Protein AF-A0A0F3PYV3-F1 (afdb_monomer)

Solvent-accessible surface area (backbone atoms only — not comparable to full-atom values): 5244 Å² total; per-residue (Å²): 106,70,42,67,78,68,73,48,40,36,61,56,16,27,52,46,40,48,58,50,49,52,62,44,45,75,72,68,33,45,54,50,33,33,36,42,36,44,36,22,18,51,87,50,71,69,57,52,50,32,25,51,51,13,32,55,57,30,23,59,86,58,59,23,42,77,78,53,65,51,79,45,73,38,62,93,81,28,55,80,82,38,70,50,79,50,66,47,66,45,65,48,74,74,97,122

Mean predicted aligned error: 2.89 Å

InterPro domains:
  IPR004733 Phosphoribosylformylglycinamidine cyclo-ligase [PTHR10520] (2-89)
  IPR016188 PurM-like, N-terminal domain [PF00586] (8-86)
  IPR036921 PurM-like, N-terminal domain superfamily [G3DSA:3.30.1330.10] (1-94)
  IPR036921 PurM-like, N-terminal domain superfamily [SSF55326] (2-88)

Organism: NCBI:txid1359155

Foldseek 3Di:
DVCLVVVNQQQVLLVQLCVQLVVVVVVVWQWEAKEKEKEAQDDDPVSVVSSVNNVCVNCVVSVHHHPYYYYYHDNVPHPHSDMDMHMDTDTDHDPD

Radius of gyration: 14.18 Å; Cα contacts (8 Å, |Δi|>4): 177; chains: 1; bounding box: 34×24×42 Å

Structure (mmCIF, N/CA/C/O backbone):
data_AF-A0A0F3PYV3-F1
#
_entry.id   AF-A0A0F3PYV3-F1
#
loop_
_atom_site.group_PDB
_atom_site.id
_atom_site.type_symbol
_atom_site.label_atom_id
_atom_site.label_alt_id
_atom_site.label_comp_id
_atom_site.label_asym_id
_atom_site.label_entity_id
_atom_site.label_seq_id
_atom_site.pdbx_PDB_ins_code
_atom_site.Cartn_x
_atom_site.Cartn_y
_atom_site.Cartn_z
_atom_site.occupancy
_atom_site.B_iso_or_equiv
_atom_site.auth_seq_id
_atom_site.auth_comp_id
_atom_site.auth_asym_id
_atom_site.auth_atom_id
_atom_site.pdbx_PDB_model_num
ATOM 1 N N . MET A 1 1 ? 7.235 -12.690 -6.562 1.00 79.31 1 MET A N 1
ATOM 2 C CA . MET A 1 1 ? 5.967 -12.810 -5.809 1.00 79.31 1 MET A CA 1
ATOM 3 C C . MET A 1 1 ? 4.805 -13.124 -6.747 1.00 79.31 1 MET A C 1
ATOM 5 O O . MET A 1 1 ? 4.920 -12.854 -7.937 1.00 79.31 1 MET A O 1
ATOM 9 N N . ILE A 1 2 ? 3.691 -13.670 -6.238 1.00 95.38 2 ILE A N 1
ATOM 10 C CA . ILE A 1 2 ? 2.519 -14.068 -7.049 1.00 95.38 2 ILE A CA 1
ATOM 11 C C . ILE A 1 2 ? 1.886 -12.880 -7.790 1.00 95.38 2 ILE A C 1
ATOM 13 O O . ILE A 1 2 ? 1.624 -12.992 -8.984 1.00 95.38 2 ILE A O 1
ATOM 17 N N . ALA A 1 3 ? 1.721 -11.726 -7.134 1.00 96.94 3 ALA A N 1
ATOM 18 C CA . ALA A 1 3 ? 1.193 -10.510 -7.767 1.00 96.94 3 ALA A CA 1
ATOM 19 C C . ALA A 1 3 ? 2.011 -10.091 -9.004 1.00 96.94 3 ALA A C 1
ATOM 21 O O . ALA A 1 3 ? 1.458 -9.776 -10.052 1.00 96.94 3 ALA A O 1
ATOM 22 N N . GLN A 1 4 ? 3.340 -10.187 -8.915 1.00 95.62 4 GLN A N 1
ATOM 23 C CA . GLN A 1 4 ? 4.254 -9.873 -10.018 1.00 95.62 4 GLN A CA 1
ATOM 24 C C . GLN A 1 4 ? 4.187 -10.906 -11.145 1.00 95.62 4 GLN A C 1
ATOM 26 O O . GLN A 1 4 ? 4.194 -10.540 -12.312 1.00 95.62 4 GLN A O 1
ATOM 31 N N . ALA A 1 5 ? 4.097 -12.195 -10.802 1.00 96.44 5 ALA A N 1
ATOM 32 C CA . ALA A 1 5 ? 4.003 -13.273 -11.785 1.00 96.44 5 ALA A CA 1
ATOM 33 C C . ALA A 1 5 ? 2.663 -13.274 -12.543 1.00 96.44 5 ALA A C 1
ATOM 35 O O . ALA A 1 5 ? 2.595 -13.751 -13.672 1.00 96.44 5 ALA A O 1
ATOM 36 N N . THR A 1 6 ? 1.602 -12.759 -11.919 1.00 96.75 6 THR A N 1
ATOM 37 C CA . THR A 1 6 ? 0.241 -12.722 -12.479 1.00 96.75 6 THR A CA 1
ATOM 38 C C . THR A 1 6 ? -0.137 -11.370 -13.084 1.00 96.75 6 THR A C 1
ATOM 40 O O . THR A 1 6 ? -1.186 -11.281 -13.718 1.00 96.75 6 THR A O 1
ATOM 43 N N . GLY A 1 7 ? 0.682 -10.329 -12.892 1.00 96.50 7 GLY A N 1
ATOM 44 C CA . GLY A 1 7 ? 0.369 -8.959 -13.308 1.00 96.50 7 GLY A CA 1
ATOM 45 C C . GLY A 1 7 ? -0.820 -8.341 -12.562 1.00 96.50 7 GLY A C 1
ATOM 46 O O . GLY A 1 7 ? -1.460 -7.436 -13.082 1.00 96.50 7 GLY A O 1
ATOM 47 N N . GLN A 1 8 ? -1.163 -8.858 -11.378 1.00 96.62 8 GLN A N 1
ATOM 48 C CA . GLN A 1 8 ? -2.293 -8.391 -10.569 1.00 96.62 8 GLN A CA 1
ATOM 49 C C . GLN A 1 8 ? -1.772 -7.665 -9.326 1.00 96.62 8 GLN A C 1
ATOM 51 O O . GLN A 1 8 ? -1.566 -8.271 -8.274 1.00 96.62 8 GLN A O 1
ATOM 56 N N . HIS A 1 9 ? -1.543 -6.355 -9.443 1.00 97.81 9 HIS A N 1
ATOM 57 C CA . HIS A 1 9 ? -0.850 -5.573 -8.412 1.00 97.81 9 HIS A CA 1
ATOM 58 C C . HIS A 1 9 ? -1.787 -4.854 -7.433 1.00 97.81 9 HIS A C 1
ATOM 60 O O . HIS A 1 9 ? -1.361 -4.413 -6.370 1.00 97.81 9 HIS A O 1
ATOM 66 N N . GLN A 1 10 ? -3.079 -4.760 -7.747 1.00 96.19 10 GLN A N 1
ATOM 67 C CA . GLN A 1 10 ? -4.042 -4.060 -6.891 1.00 96.19 10 GLN A CA 1
ATOM 68 C C . GLN A 1 10 ? -4.301 -4.795 -5.570 1.00 96.19 10 GLN A C 1
ATOM 70 O O . GLN A 1 10 ? -4.408 -4.167 -4.520 1.00 96.19 10 GLN A O 1
ATOM 75 N N . HIS A 1 11 ? -4.378 -6.126 -5.593 1.00 97.31 11 HIS A N 1
ATOM 76 C CA . HIS A 1 11 ? -4.726 -6.904 -4.400 1.00 97.31 11 HIS A CA 1
ATOM 77 C C . HIS A 1 11 ? -3.610 -6.908 -3.350 1.00 97.31 11 HIS A C 1
ATOM 79 O O . HIS A 1 11 ? -3.903 -6.783 -2.164 1.00 97.31 11 HIS A O 1
ATOM 85 N N . ILE A 1 12 ? -2.340 -6.914 -3.776 1.00 98.00 12 ILE A N 1
ATOM 86 C CA . ILE A 1 12 ? -1.209 -6.927 -2.836 1.00 98.00 12 ILE A CA 1
ATOM 87 C C . ILE A 1 12 ? -1.133 -5.649 -1.985 1.00 98.00 12 ILE A C 1
ATOM 89 O O . ILE A 1 12 ? -0.644 -5.685 -0.861 1.00 98.00 12 ILE A O 1
ATOM 93 N N . GLY A 1 13 ? -1.660 -4.521 -2.479 1.00 98.19 13 GLY A N 1
ATOM 94 C CA . GLY A 1 13 ? -1.766 -3.298 -1.680 1.00 98.19 13 GLY A CA 1
ATOM 95 C C . GLY A 1 13 ? -2.778 -3.422 -0.534 1.00 98.19 13 GLY A C 1
ATOM 96 O O . GLY A 1 13 ? -2.558 -2.867 0.539 1.00 98.19 13 GLY A O 1
ATOM 97 N N . VAL A 1 14 ? -3.862 -4.181 -0.731 1.00 98.50 14 VAL A N 1
ATOM 98 C CA . VAL A 1 14 ? -4.831 -4.486 0.337 1.00 98.50 14 VAL A CA 1
ATOM 99 C C . VAL A 1 14 ? -4.207 -5.437 1.354 1.00 98.50 14 VAL A C 1
ATOM 101 O O . VAL A 1 14 ? -4.332 -5.196 2.553 1.00 98.50 14 VAL A O 1
ATOM 104 N N . ASP A 1 15 ? -3.496 -6.464 0.879 1.00 98.44 15 ASP A N 1
ATOM 105 C CA . ASP A 1 15 ? -2.785 -7.419 1.735 1.00 98.44 15 ASP A CA 1
ATOM 106 C C . ASP A 1 15 ? -1.772 -6.705 2.643 1.00 98.44 15 ASP A C 1
ATOM 108 O O . ASP A 1 15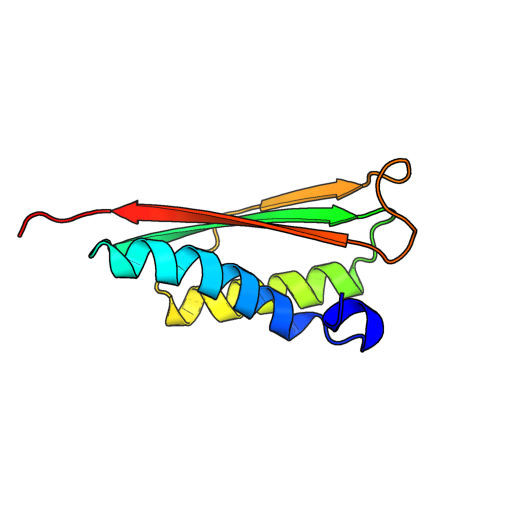 ? -1.718 -6.978 3.841 1.00 98.44 15 ASP A O 1
ATOM 112 N N . LEU A 1 16 ? -1.023 -5.739 2.095 1.00 98.50 16 LEU A N 1
ATOM 113 C CA . LEU A 1 16 ? -0.060 -4.931 2.845 1.00 98.50 16 LEU A CA 1
ATOM 114 C C . LEU A 1 16 ? -0.721 -4.188 4.013 1.00 98.50 16 LEU A C 1
ATOM 116 O O . LEU A 1 16 ? -0.239 -4.252 5.143 1.00 98.50 16 LEU A O 1
ATOM 120 N N . VAL A 1 17 ? -1.838 -3.500 3.754 1.00 98.62 17 VAL A N 1
ATOM 121 C CA . VAL A 1 17 ? -2.563 -2.766 4.802 1.00 98.62 17 VAL A CA 1
ATOM 122 C C . VAL A 1 17 ? -3.144 -3.726 5.832 1.00 98.62 17 VAL A C 1
ATOM 124 O O . VAL A 1 17 ? -3.005 -3.491 7.031 1.00 98.62 17 VAL A O 1
ATOM 127 N N . ALA A 1 18 ? -3.773 -4.813 5.380 1.00 98.44 18 ALA A N 1
ATOM 128 C CA . ALA A 1 18 ? -4.401 -5.793 6.256 1.00 98.44 18 ALA A CA 1
ATOM 129 C C . ALA A 1 18 ? -3.389 -6.441 7.209 1.00 98.44 18 ALA A C 1
ATOM 131 O O . ALA A 1 18 ? -3.696 -6.588 8.389 1.00 98.44 18 ALA A O 1
ATOM 132 N N . MET A 1 19 ? -2.185 -6.773 6.732 1.00 98.00 19 MET A N 1
ATOM 133 C CA . MET A 1 19 ? -1.115 -7.323 7.570 1.00 98.00 19 MET A CA 1
ATOM 134 C C . MET A 1 19 ? -0.765 -6.387 8.731 1.00 98.00 19 MET A C 1
ATOM 136 O O . MET A 1 19 ? -0.798 -6.807 9.882 1.00 98.00 19 MET A O 1
ATOM 140 N N . CYS A 1 20 ? -0.494 -5.108 8.459 1.00 98.19 20 CYS A N 1
ATOM 141 C CA . CYS A 1 20 ? -0.107 -4.179 9.522 1.00 98.19 20 CYS A CA 1
ATOM 142 C C . CYS A 1 20 ? -1.283 -3.801 10.438 1.00 98.19 20 CYS A C 1
ATOM 144 O O . CYS A 1 20 ? -1.120 -3.703 11.652 1.00 98.19 20 CYS A O 1
ATOM 146 N N . VAL A 1 21 ? -2.471 -3.571 9.868 1.00 97.94 21 VAL A N 1
ATOM 147 C CA . VAL A 1 21 ? -3.651 -3.119 10.621 1.00 97.94 21 VAL A CA 1
ATOM 148 C C . VAL A 1 21 ? -4.203 -4.226 11.520 1.00 97.94 21 VAL A C 1
ATOM 150 O O . VAL A 1 21 ? -4.605 -3.951 12.650 1.00 97.94 21 VAL A O 1
ATOM 153 N N . ASN A 1 22 ? -4.213 -5.480 11.067 1.00 97.69 22 ASN A N 1
ATOM 154 C CA . ASN A 1 22 ? -4.720 -6.577 11.890 1.00 97.69 22 ASN A CA 1
ATOM 155 C C . ASN A 1 22 ? -3.839 -6.819 13.127 1.00 97.69 22 ASN A C 1
ATOM 157 O O . ASN A 1 22 ? -4.378 -7.089 14.201 1.00 97.69 22 ASN A O 1
ATOM 161 N N . ASP A 1 23 ? -2.520 -6.646 13.008 1.00 97.38 23 ASP A N 1
ATOM 162 C CA . ASP A 1 23 ? -1.572 -6.824 14.118 1.00 97.38 23 ASP A CA 1
ATOM 163 C C . ASP A 1 23 ? -1.789 -5.820 15.258 1.00 97.38 23 ASP A C 1
ATOM 165 O O . ASP A 1 23 ? -1.634 -6.150 16.437 1.00 97.38 23 ASP A O 1
ATOM 169 N N . VAL A 1 24 ? -2.170 -4.587 14.924 1.00 95.62 24 VAL A N 1
ATOM 170 C CA . VAL A 1 24 ? -2.447 -3.537 15.915 1.00 95.62 24 VAL A CA 1
ATOM 171 C C . VAL A 1 24 ? -3.874 -3.634 16.462 1.00 95.62 24 VAL A C 1
ATOM 173 O O . VAL A 1 24 ? -4.088 -3.468 17.663 1.00 95.62 24 VAL A O 1
ATOM 176 N N . LEU A 1 25 ? -4.848 -4.019 15.628 1.00 94.94 25 LEU A N 1
ATOM 177 C CA . LEU A 1 25 ? -6.217 -4.303 16.075 1.00 94.94 25 LEU A CA 1
ATOM 178 C C . LEU A 1 25 ? -6.259 -5.458 17.084 1.00 94.94 25 LEU A C 1
ATOM 180 O O . LEU A 1 25 ? -7.014 -5.394 18.054 1.00 94.94 25 LEU A O 1
ATOM 184 N N . ALA A 1 26 ? -5.419 -6.482 16.905 1.00 95.88 26 ALA A N 1
ATOM 185 C CA . ALA A 1 26 ? -5.284 -7.592 17.849 1.00 95.88 26 ALA A CA 1
ATOM 186 C C . ALA A 1 26 ? -4.831 -7.146 19.255 1.00 95.88 26 ALA A C 1
ATOM 188 O O . ALA A 1 26 ? -5.044 -7.868 20.228 1.00 95.88 26 ALA A O 1
ATOM 189 N N . GLN A 1 27 ? -4.248 -5.949 19.376 1.00 94.50 27 GLN A N 1
ATOM 190 C CA . GLN A 1 27 ? -3.829 -5.338 20.642 1.00 94.50 27 GLN A CA 1
ATOM 191 C C . GLN A 1 27 ? -4.899 -4.400 21.235 1.00 94.50 27 GLN A C 1
ATOM 193 O O . GLN A 1 27 ? -4.676 -3.792 22.279 1.00 94.50 27 GLN A O 1
ATOM 198 N N . GLY A 1 28 ? -6.062 -4.266 20.587 1.00 93.06 28 GLY A N 1
ATOM 199 C CA . GLY A 1 28 ? -7.141 -3.380 21.027 1.00 93.06 28 GLY A CA 1
ATOM 200 C C . GLY A 1 28 ? -6.893 -1.898 20.735 1.00 93.06 28 GLY A C 1
ATOM 201 O O . GLY A 1 28 ? -7.528 -1.042 21.350 1.00 93.06 28 GLY A O 1
ATOM 202 N N . THR A 1 29 ? -5.974 -1.567 19.824 1.00 95.50 29 THR A N 1
ATOM 203 C CA . THR A 1 29 ? -5.754 -0.180 19.395 1.00 95.50 29 THR A CA 1
ATOM 204 C C . THR A 1 29 ? -6.659 0.189 18.220 1.00 95.50 29 THR A C 1
ATOM 206 O O . THR A 1 29 ? -7.232 -0.665 17.542 1.00 95.50 29 THR A O 1
ATOM 209 N N . LYS A 1 30 ? -6.795 1.493 17.964 1.00 95.06 30 LYS A N 1
ATOM 210 C CA . LYS A 1 30 ? -7.477 2.026 16.785 1.00 95.06 30 LYS A CA 1
ATOM 211 C C . LYS A 1 30 ? -6.446 2.552 15.774 1.00 95.06 30 LYS A C 1
ATOM 213 O O . LYS A 1 30 ? -5.668 3.437 16.143 1.00 95.06 30 LYS A O 1
ATOM 218 N N . PRO A 1 31 ? -6.467 2.095 14.508 1.00 97.00 31 PRO A N 1
ATOM 219 C CA . PRO A 1 31 ? -5.664 2.681 13.436 1.00 97.00 31 PRO A CA 1
ATOM 220 C C . PRO A 1 31 ? -5.979 4.164 13.215 1.00 97.00 31 PRO A C 1
ATOM 222 O O . PRO A 1 31 ? -7.143 4.567 13.237 1.00 97.00 31 PRO A O 1
ATOM 225 N N . LEU A 1 32 ? -4.943 4.978 13.000 1.00 97.25 32 LEU A N 1
ATOM 226 C CA . LEU A 1 32 ? -5.071 6.404 12.686 1.00 97.25 32 LEU A CA 1
ATOM 227 C C . LEU A 1 32 ? -4.656 6.692 11.246 1.00 97.25 32 LEU A C 1
ATOM 229 O O . LEU A 1 32 ? -5.442 7.222 10.456 1.00 97.25 32 LEU A O 1
ATOM 233 N N . PHE A 1 33 ? -3.423 6.333 10.898 1.00 97.50 33 PHE A N 1
ATOM 234 C CA . PHE A 1 33 ? -2.890 6.539 9.563 1.00 97.50 33 PHE A CA 1
ATOM 235 C C . PHE A 1 33 ? -1.915 5.442 9.151 1.00 97.50 33 PHE A C 1
ATOM 237 O O . PHE A 1 33 ? -1.366 4.718 9.982 1.00 97.50 33 PHE A O 1
ATOM 244 N N . PHE A 1 34 ? -1.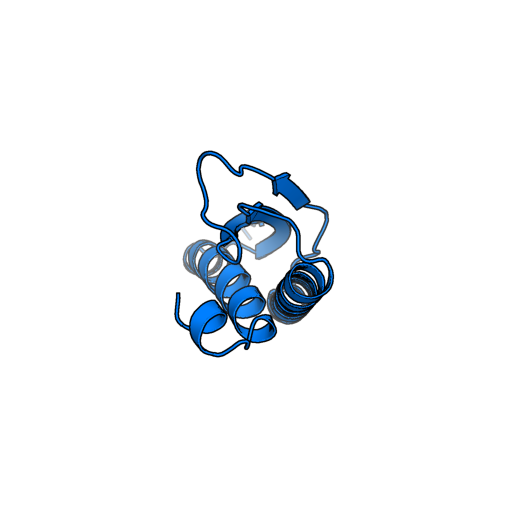744 5.331 7.840 1.00 98.62 34 PHE A N 1
ATOM 245 C CA . PHE A 1 34 ? -0.879 4.377 7.175 1.00 98.62 34 PHE A CA 1
ATOM 246 C C . PHE A 1 34 ? 0.160 5.125 6.340 1.00 98.62 34 PHE A C 1
ATOM 248 O O . PHE A 1 34 ? -0.165 6.142 5.714 1.00 98.62 34 PHE A O 1
ATOM 255 N N . LEU A 1 35 ? 1.387 4.611 6.335 1.00 98.38 35 LEU A N 1
ATOM 256 C CA . LEU A 1 35 ? 2.466 5.033 5.448 1.00 98.38 35 LEU A CA 1
ATOM 257 C C . LEU A 1 35 ? 2.961 3.834 4.640 1.00 98.38 35 LEU A C 1
ATOM 259 O O . LEU A 1 35 ? 3.058 2.729 5.179 1.00 98.38 35 LEU A O 1
ATOM 263 N N . ASP A 1 36 ? 3.292 4.055 3.372 1.00 98.25 36 ASP A N 1
ATOM 264 C CA . ASP A 1 36 ? 3.837 3.021 2.493 1.00 98.25 36 ASP A CA 1
ATOM 265 C C . ASP A 1 36 ? 5.297 3.270 2.090 1.00 98.25 36 ASP A C 1
ATOM 267 O O . ASP A 1 36 ? 5.796 4.393 2.085 1.00 98.25 36 ASP A O 1
ATOM 271 N N . TYR A 1 37 ? 5.997 2.190 1.761 1.00 98.19 37 TYR A N 1
ATOM 272 C CA . TYR A 1 37 ? 7.318 2.216 1.147 1.00 98.19 37 TYR A CA 1
ATOM 273 C C . TYR A 1 37 ? 7.333 1.245 -0.033 1.00 98.19 37 TYR A C 1
ATOM 275 O O . TYR A 1 37 ? 7.143 0.039 0.147 1.00 98.19 37 TYR A O 1
ATOM 283 N N . PHE A 1 38 ? 7.564 1.774 -1.235 1.00 98.44 38 PHE A N 1
ATOM 284 C CA . PHE A 1 38 ? 7.643 1.017 -2.482 1.00 98.44 38 PHE A CA 1
ATOM 285 C C . PHE A 1 38 ? 9.081 1.039 -3.007 1.00 98.44 38 PHE A C 1
ATOM 287 O O . PHE A 1 38 ? 9.572 2.083 -3.434 1.00 98.44 38 PHE A O 1
ATOM 294 N N . ALA A 1 39 ? 9.762 -0.105 -3.027 1.00 98.25 39 ALA A N 1
ATOM 295 C CA . ALA A 1 39 ? 11.107 -0.211 -3.592 1.00 98.25 39 ALA A CA 1
ATOM 296 C C . ALA A 1 39 ? 11.108 -1.076 -4.847 1.00 98.25 39 ALA A C 1
ATOM 298 O O . ALA A 1 39 ? 10.458 -2.112 -4.883 1.00 98.25 39 ALA A O 1
ATOM 299 N N . THR A 1 40 ? 11.848 -0.690 -5.885 1.00 98.19 40 THR A N 1
ATOM 300 C CA . THR A 1 40 ? 11.903 -1.442 -7.146 1.00 98.19 40 THR A CA 1
ATOM 301 C C . THR A 1 40 ? 13.241 -1.297 -7.858 1.00 98.19 40 THR A C 1
ATOM 303 O O . THR A 1 40 ? 14.003 -0.379 -7.583 1.00 98.19 40 THR A O 1
ATOM 306 N N . GLY A 1 41 ? 13.550 -2.205 -8.785 1.00 97.88 41 GLY A N 1
ATOM 307 C CA . GLY A 1 41 ? 14.760 -2.113 -9.607 1.00 97.88 41 GLY A CA 1
ATOM 308 C C . GLY A 1 41 ? 14.679 -1.027 -10.681 1.00 97.88 41 GLY A C 1
ATOM 309 O O . GLY A 1 41 ? 15.694 -0.440 -11.040 1.00 97.88 41 GLY A O 1
ATOM 310 N N . ALA A 1 42 ? 13.477 -0.774 -11.198 1.00 97.38 42 ALA A N 1
ATOM 311 C CA . ALA A 1 42 ? 13.179 0.293 -12.146 1.00 97.38 42 ALA A CA 1
ATOM 312 C C . ALA A 1 42 ? 11.684 0.606 -12.060 1.00 97.38 42 ALA A C 1
ATOM 314 O O . ALA A 1 42 ? 10.865 -0.311 -12.168 1.00 97.38 42 ALA A O 1
ATOM 315 N N . LEU A 1 43 ? 11.338 1.876 -11.866 1.00 97.69 43 LEU A N 1
ATOM 316 C CA . LEU A 1 43 ? 9.963 2.295 -11.646 1.00 97.69 43 LEU A CA 1
ATOM 317 C C . LEU A 1 43 ? 9.117 2.109 -12.905 1.00 97.69 43 LEU A C 1
ATOM 319 O O . LEU A 1 43 ? 9.375 2.697 -13.954 1.00 97.69 43 LEU A O 1
ATOM 323 N N . ASP A 1 44 ? 8.056 1.318 -12.760 1.00 97.69 44 ASP A N 1
ATOM 324 C CA . ASP A 1 44 ? 6.923 1.307 -13.675 1.00 97.69 44 ASP A CA 1
ATOM 325 C C . ASP A 1 44 ? 5.754 2.052 -13.006 1.00 97.69 44 ASP A C 1
ATOM 327 O O . ASP A 1 44 ? 5.141 1.520 -12.072 1.00 97.69 44 ASP A O 1
ATOM 331 N N . PRO A 1 45 ? 5.422 3.278 -13.458 1.00 97.50 45 PRO A N 1
ATOM 332 C CA . PRO A 1 45 ? 4.348 4.068 -12.864 1.00 97.50 45 PRO A CA 1
ATOM 333 C C . PRO A 1 45 ? 2.977 3.384 -12.912 1.00 97.50 45 PRO A C 1
ATOM 335 O O . PRO A 1 45 ? 2.135 3.660 -12.060 1.00 97.50 45 PRO A O 1
ATOM 338 N N . SER A 1 46 ? 2.733 2.499 -13.886 1.00 97.88 46 SER A N 1
ATOM 339 C CA . SER A 1 46 ? 1.455 1.791 -14.002 1.00 97.88 46 SER A CA 1
ATOM 340 C C . SER A 1 46 ? 1.293 0.748 -12.894 1.00 97.88 46 SER 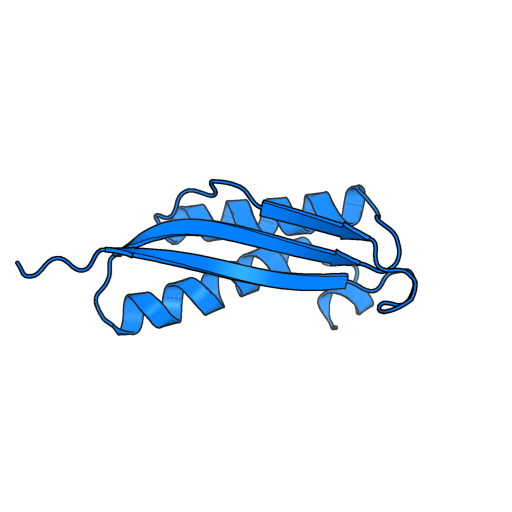A C 1
ATOM 342 O O . SER A 1 46 ? 0.265 0.725 -12.218 1.00 97.88 46 SER A O 1
ATOM 344 N N . VAL A 1 47 ? 2.350 -0.027 -12.632 1.00 98.00 47 VAL A N 1
ATOM 345 C CA . VAL A 1 47 ? 2.412 -1.005 -11.538 1.00 98.00 47 VAL A CA 1
ATOM 346 C C . VAL A 1 47 ? 2.334 -0.302 -10.185 1.00 98.00 47 VAL A C 1
ATOM 348 O O . VAL A 1 47 ? 1.529 -0.688 -9.338 1.00 98.00 47 VAL A O 1
ATOM 351 N N . ALA A 1 48 ? 3.120 0.761 -9.989 1.00 97.88 48 ALA A N 1
ATOM 352 C CA . ALA A 1 48 ? 3.111 1.528 -8.743 1.00 97.88 48 ALA A CA 1
ATOM 353 C C . ALA A 1 48 ? 1.718 2.108 -8.445 1.00 97.88 48 ALA A C 1
ATOM 355 O O . ALA A 1 48 ? 1.226 2.013 -7.320 1.00 97.88 48 ALA A O 1
ATOM 356 N N . LEU A 1 49 ? 1.032 2.640 -9.463 1.00 97.94 49 LEU A N 1
ATOM 357 C CA . LEU A 1 49 ? -0.321 3.171 -9.315 1.00 97.94 49 LEU A CA 1
ATOM 358 C C . LEU A 1 49 ? -1.343 2.086 -8.947 1.00 97.94 49 LEU A C 1
ATOM 360 O O . LEU A 1 49 ? -2.254 2.351 -8.163 1.00 97.94 49 LEU A O 1
ATOM 364 N N . GLU A 1 50 ? -1.222 0.875 -9.492 1.00 98.38 50 GLU A N 1
ATOM 365 C CA . GLU A 1 50 ? -2.080 -0.243 -9.095 1.00 98.38 50 GLU A CA 1
ATOM 366 C C . GLU A 1 50 ? -1.876 -0.643 -7.635 1.00 98.38 50 GLU A C 1
ATOM 368 O O . GLU A 1 50 ? -2.863 -0.802 -6.912 1.00 98.38 50 GLU A O 1
ATOM 373 N N . VAL A 1 51 ? -0.623 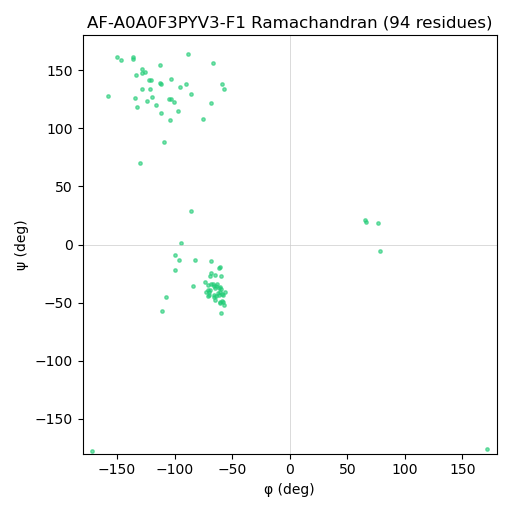-0.735 -7.182 1.00 98.31 51 VAL A N 1
ATOM 374 C CA . VAL A 1 51 ? -0.309 -1.018 -5.776 1.00 98.31 51 VAL A CA 1
ATOM 375 C C . VAL A 1 51 ? -0.878 0.069 -4.863 1.00 98.31 51 VAL A C 1
ATOM 377 O O . VAL A 1 51 ? -1.609 -0.245 -3.924 1.00 98.31 51 VAL A O 1
ATOM 380 N N . LEU A 1 52 ? -0.633 1.348 -5.170 1.00 98.00 52 LEU A N 1
ATOM 381 C CA . LEU A 1 52 ? -1.141 2.484 -4.390 1.00 98.00 52 LEU A CA 1
ATOM 382 C C . LEU A 1 52 ? -2.674 2.523 -4.334 1.00 98.00 52 LEU A C 1
ATOM 384 O O . LEU A 1 52 ? -3.252 2.845 -3.293 1.00 98.00 52 LEU A O 1
ATOM 388 N N . ARG A 1 53 ? -3.365 2.150 -5.421 1.00 98.31 53 ARG A N 1
ATOM 389 C CA . ARG A 1 53 ? -4.831 1.990 -5.411 1.00 98.31 53 ARG A CA 1
ATOM 390 C C . ARG A 1 53 ? -5.268 0.902 -4.436 1.00 98.31 53 ARG A C 1
ATOM 392 O O . ARG A 1 53 ? -6.242 1.110 -3.717 1.00 98.31 53 ARG A O 1
ATOM 399 N N . GLY A 1 54 ? -4.549 -0.218 -4.396 1.00 98.50 54 GLY A N 1
ATOM 400 C CA . GLY A 1 54 ? -4.752 -1.288 -3.422 1.00 98.50 54 GLY A CA 1
ATOM 401 C C . GLY A 1 54 ? -4.587 -0.815 -1.982 1.00 98.50 54 GLY A C 1
ATOM 402 O O . GLY A 1 54 ? -5.475 -1.027 -1.160 1.00 98.50 54 GLY A O 1
ATOM 403 N N . ILE A 1 55 ? -3.497 -0.100 -1.695 1.00 98.69 55 ILE A N 1
ATOM 404 C CA . ILE A 1 55 ? -3.211 0.458 -0.365 1.00 98.69 55 ILE A CA 1
ATOM 405 C C . ILE A 1 55 ? -4.321 1.429 0.052 1.00 98.69 55 ILE A C 1
ATOM 407 O O . ILE A 1 55 ? -4.919 1.286 1.119 1.00 98.69 55 ILE A O 1
ATOM 411 N N . SER A 1 56 ? -4.677 2.377 -0.819 1.00 98.19 56 SER A N 1
ATOM 412 C CA . SER A 1 56 ? -5.774 3.318 -0.567 1.00 98.19 56 SER A CA 1
ATOM 413 C C . SER A 1 56 ? -7.111 2.601 -0.348 1.00 98.19 56 SER A C 1
ATOM 415 O O . SER A 1 56 ? -7.895 2.992 0.520 1.00 98.19 56 SER A O 1
ATOM 417 N N . HIS A 1 57 ? -7.375 1.528 -1.101 1.00 98.38 57 HIS A N 1
ATOM 418 C CA . HIS A 1 57 ? -8.565 0.704 -0.926 1.00 98.38 57 HIS A CA 1
ATOM 419 C C . HIS A 1 57 ? -8.570 -0.018 0.426 1.00 98.38 57 HIS A C 1
ATOM 421 O O . HIS A 1 57 ? -9.603 0.003 1.087 1.00 98.38 57 HIS A O 1
ATOM 427 N N . GLY A 1 58 ? -7.443 -0.591 0.859 1.00 98.44 58 GLY A N 1
ATOM 428 C CA . GLY A 1 58 ? -7.300 -1.263 2.155 1.00 98.44 58 GLY A CA 1
ATOM 429 C C . GLY A 1 58 ? -7.404 -0.315 3.355 1.00 98.44 58 GLY A C 1
ATOM 430 O O . GLY A 1 58 ? -7.986 -0.675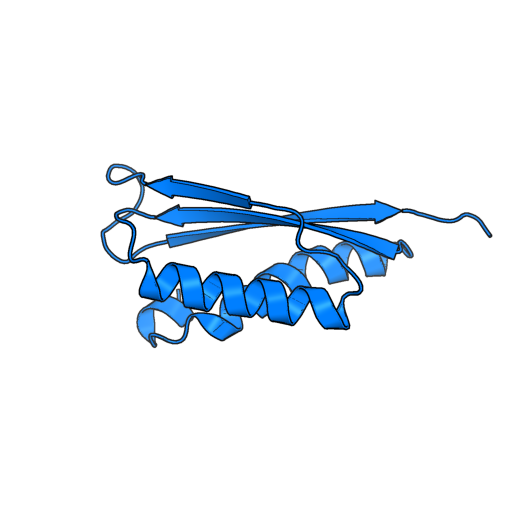 4.376 1.00 98.44 58 GLY A O 1
ATOM 431 N N . CYS A 1 59 ? -6.931 0.928 3.220 1.00 98.50 59 CYS A N 1
ATOM 432 C CA . CYS A 1 59 ? -7.010 1.942 4.279 1.00 98.50 59 CYS A CA 1
ATOM 433 C C . CYS A 1 59 ? -8.460 2.315 4.649 1.00 98.50 59 CYS A C 1
ATOM 435 O O . CYS A 1 59 ? -8.763 2.566 5.816 1.00 98.50 59 CYS A O 1
ATOM 437 N N . LYS A 1 60 ? -9.383 2.307 3.674 1.00 97.50 60 LYS A N 1
ATOM 438 C CA . LYS A 1 60 ? -10.796 2.680 3.879 1.00 97.50 60 LYS A CA 1
ATOM 439 C C . LYS A 1 60 ? -11.523 1.808 4.918 1.00 97.50 60 LYS A C 1
ATOM 441 O O . LYS A 1 60 ? -12.018 2.376 5.890 1.00 97.50 60 LYS A O 1
ATOM 446 N N . PRO A 1 61 ? -11.624 0.471 4.761 1.00 96.88 61 PRO A N 1
ATOM 447 C CA . PRO A 1 61 ? -12.249 -0.385 5.767 1.00 96.88 61 PRO A CA 1
ATOM 448 C C . PRO A 1 61 ? -11.424 -0.480 7.059 1.00 96.88 61 PRO A C 1
ATOM 450 O O . PRO A 1 61 ? -12.002 -0.710 8.115 1.00 96.88 61 PRO A O 1
ATOM 453 N N . ALA A 1 62 ? -10.107 -0.250 7.001 1.00 97.00 62 ALA A N 1
ATOM 454 C CA . ALA A 1 62 ? -9.243 -0.180 8.181 1.00 97.00 62 ALA A CA 1
ATOM 455 C C . ALA A 1 62 ? -9.501 1.055 9.069 1.00 97.00 62 ALA A C 1
ATOM 457 O O . ALA A 1 62 ? -9.007 1.114 10.193 1.00 97.00 62 ALA A O 1
ATOM 458 N N . GLY A 1 63 ? -10.239 2.059 8.577 1.00 96.31 63 GLY A N 1
ATOM 459 C CA . GLY A 1 63 ? -10.433 3.325 9.288 1.00 96.31 63 GLY A CA 1
ATOM 460 C C . GLY A 1 63 ? -9.147 4.148 9.433 1.00 96.31 63 GLY A C 1
ATOM 461 O O . GLY A 1 63 ? -9.089 5.023 10.294 1.00 96.31 63 GLY A O 1
ATOM 462 N N . ALA A 1 64 ? -8.136 3.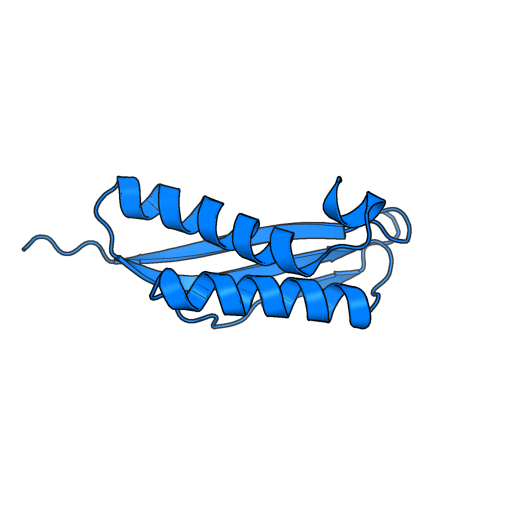874 8.603 1.00 97.62 64 ALA A N 1
ATOM 463 C CA . ALA A 1 64 ? -6.854 4.566 8.589 1.00 97.62 64 ALA A CA 1
ATOM 464 C C . ALA A 1 64 ? -6.788 5.553 7.415 1.00 97.62 64 ALA A C 1
ATOM 466 O O . ALA A 1 64 ? -7.262 5.271 6.314 1.00 97.62 64 ALA A O 1
ATOM 467 N N . SER A 1 65 ? -6.169 6.712 7.627 1.00 98.00 65 SER A N 1
ATOM 468 C CA . SER A 1 65 ? -5.852 7.642 6.536 1.00 98.00 65 SER A CA 1
ATOM 469 C C . SER A 1 65 ? -4.518 7.267 5.891 1.00 98.00 65 SER A C 1
ATOM 471 O O . SER A 1 65 ? -3.525 7.136 6.596 1.00 98.00 65 SER A O 1
ATOM 473 N N . LEU A 1 66 ? -4.452 7.134 4.565 1.00 98.12 66 LEU A N 1
ATOM 474 C CA . LEU A 1 66 ? -3.166 7.057 3.861 1.00 98.12 66 LEU A CA 1
ATOM 475 C C . LEU A 1 66 ? -2.564 8.467 3.808 1.00 98.12 66 LEU A C 1
ATOM 477 O O . LEU A 1 66 ? -3.104 9.328 3.114 1.00 98.12 66 LEU A O 1
ATOM 481 N N . VAL A 1 67 ? -1.506 8.722 4.581 1.00 97.31 67 VAL A N 1
ATOM 482 C CA . VAL A 1 67 ? -0.967 10.087 4.779 1.00 97.31 67 VAL A CA 1
ATOM 483 C C . VAL A 1 67 ? 0.259 10.365 3.913 1.00 97.31 67 VAL A C 1
ATOM 485 O O . VAL A 1 67 ? 0.547 11.520 3.603 1.00 97.31 67 VAL A O 1
ATOM 488 N N . GLY A 1 68 ? 0.954 9.326 3.468 1.00 95.06 68 GLY A N 1
ATOM 489 C CA . GLY A 1 68 ? 2.097 9.461 2.584 1.00 95.06 68 GLY A CA 1
ATOM 490 C C . GLY A 1 68 ? 2.826 8.143 2.407 1.00 95.06 68 GLY A C 1
ATOM 491 O O . GLY A 1 68 ? 2.419 7.118 2.945 1.00 95.06 68 GLY A O 1
ATOM 492 N N . GLY A 1 69 ? 3.926 8.210 1.681 1.00 95.31 69 GLY A N 1
ATOM 493 C CA . GLY A 1 69 ? 4.807 7.086 1.455 1.00 95.31 69 GLY A CA 1
ATOM 494 C C . GLY A 1 69 ? 6.079 7.537 0.759 1.00 95.31 69 GLY A C 1
ATOM 495 O O . GLY A 1 69 ? 6.268 8.729 0.506 1.00 95.31 69 GLY A O 1
ATOM 496 N N . GLU A 1 70 ? 6.943 6.583 0.459 1.00 97.56 70 GLU A N 1
ATOM 497 C CA . GLU A 1 70 ? 8.221 6.816 -0.206 1.00 97.56 70 GLU A CA 1
ATOM 498 C C . GLU A 1 70 ? 8.416 5.806 -1.342 1.00 97.56 70 GLU A C 1
ATOM 500 O O . GLU A 1 70 ? 7.970 4.659 -1.262 1.00 97.56 70 GLU A O 1
ATOM 505 N N . THR A 1 71 ? 9.075 6.233 -2.420 1.00 97.81 71 THR A N 1
ATOM 506 C CA . THR A 1 71 ? 9.355 5.385 -3.587 1.00 97.81 71 THR A CA 1
ATOM 507 C C . THR A 1 71 ? 10.852 5.361 -3.867 1.00 97.81 71 THR A C 1
ATOM 509 O O . THR A 1 71 ? 11.460 6.399 -4.106 1.00 97.81 71 THR A O 1
ATOM 512 N N . ALA A 1 72 ? 11.450 4.169 -3.889 1.00 97.94 72 ALA A N 1
ATOM 513 C CA . ALA A 1 72 ? 12.883 3.986 -4.094 1.00 97.94 72 ALA A CA 1
ATOM 514 C C . ALA A 1 72 ? 13.194 3.155 -5.349 1.00 97.94 72 ALA A C 1
ATOM 516 O O . ALA A 1 72 ? 12.739 2.020 -5.494 1.00 97.94 72 ALA A O 1
ATOM 517 N N . GLU A 1 73 ? 14.045 3.689 -6.229 1.00 97.94 73 GLU A N 1
ATOM 518 C CA . GLU A 1 73 ? 14.638 2.939 -7.342 1.00 97.94 73 GLU A CA 1
ATOM 519 C C . GLU A 1 73 ? 16.044 2.448 -6.966 1.00 97.94 73 GLU A C 1
ATOM 521 O O . GLU A 1 73 ? 16.968 3.231 -6.753 1.00 97.94 73 GLU A O 1
ATOM 526 N N . MET A 1 74 ? 16.212 1.128 -6.876 1.00 97.06 74 MET A N 1
ATOM 527 C CA . MET A 1 74 ? 17.429 0.456 -6.415 1.00 97.06 74 MET A CA 1
ATOM 528 C C . MET A 1 74 ? 17.856 -0.648 -7.406 1.00 97.06 74 MET A C 1
ATOM 530 O O . MET A 1 74 ? 17.782 -1.837 -7.077 1.00 97.06 74 MET A O 1
ATOM 534 N N . PRO A 1 75 ? 18.342 -0.297 -8.615 1.00 95.62 75 PRO A N 1
ATOM 535 C CA . PRO A 1 75 ? 18.686 -1.259 -9.674 1.00 95.62 75 PRO A CA 1
ATOM 536 C C . PRO A 1 75 ? 19.802 -2.249 -9.303 1.00 95.62 75 PRO A C 1
ATOM 538 O O . PRO A 1 75 ? 19.924 -3.300 -9.925 1.00 95.62 75 PRO A O 1
ATOM 541 N N . GLY A 1 76 ? 20.627 -1.929 -8.299 1.00 95.25 76 GLY A N 1
ATOM 542 C CA . GLY A 1 76 ? 21.650 -2.839 -7.770 1.00 95.25 76 GLY A CA 1
ATOM 543 C C . GLY A 1 76 ? 21.128 -3.861 -6.751 1.00 95.25 76 GLY A C 1
ATOM 544 O O . GLY A 1 76 ? 21.840 -4.808 -6.437 1.00 95.25 76 GLY A O 1
ATOM 545 N N . MET A 1 77 ? 19.909 -3.669 -6.235 1.00 96.88 77 MET A N 1
ATOM 546 C CA . MET A 1 77 ? 19.283 -4.521 -5.215 1.00 96.88 77 MET A CA 1
ATOM 547 C C . MET A 1 77 ? 18.153 -5.370 -5.807 1.00 96.88 77 MET A C 1
ATOM 549 O O . MET A 1 77 ? 18.072 -6.569 -5.552 1.00 96.88 77 MET A O 1
ATOM 553 N N . TYR A 1 78 ? 17.293 -4.759 -6.624 1.00 97.06 78 TYR A N 1
ATOM 554 C CA . TYR A 1 78 ? 16.135 -5.416 -7.222 1.00 97.06 78 TYR A CA 1
ATOM 555 C C . TYR A 1 78 ? 16.312 -5.572 -8.732 1.00 97.06 78 TYR A C 1
ATOM 557 O O . TYR A 1 78 ? 16.732 -4.651 -9.431 1.00 97.06 78 TYR A O 1
ATOM 565 N N . SER A 1 79 ? 15.936 -6.741 -9.254 1.00 95.94 79 SER A N 1
ATOM 566 C CA . SER A 1 79 ? 15.869 -6.967 -10.701 1.00 95.94 79 SER A CA 1
ATOM 567 C C . SER A 1 79 ? 14.771 -6.115 -11.346 1.00 95.94 79 SER A C 1
ATOM 569 O O . SER A 1 79 ? 13.790 -5.739 -10.702 1.00 95.94 79 SER A O 1
ATOM 571 N N . ARG A 1 80 ? 14.889 -5.835 -12.647 1.00 94.31 80 ARG A N 1
ATOM 572 C CA . ARG A 1 80 ? 13.841 -5.123 -13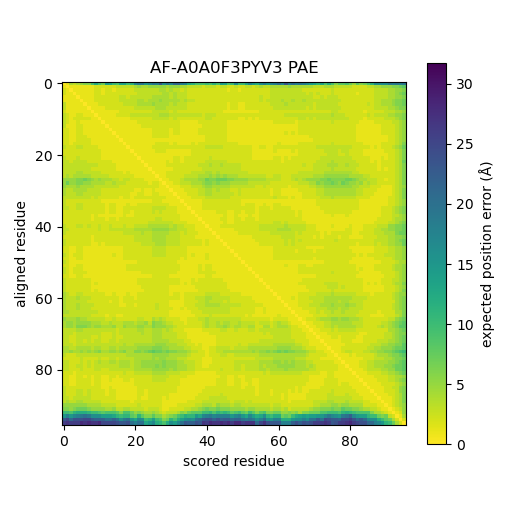.392 1.00 94.31 80 ARG A CA 1
ATOM 573 C C . ARG A 1 80 ? 12.504 -5.867 -13.2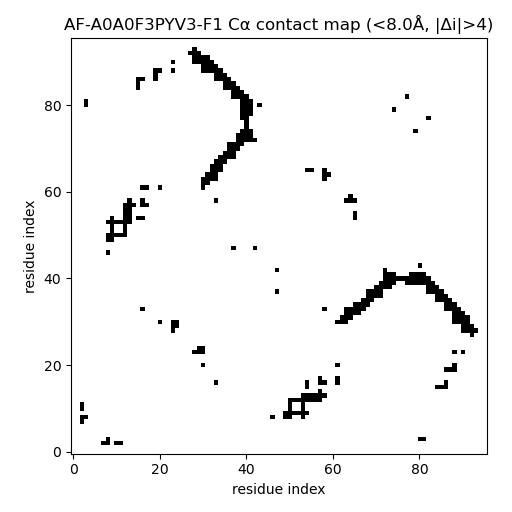88 1.00 94.31 80 ARG A C 1
ATOM 575 O O . ARG A 1 80 ? 12.462 -7.082 -13.448 1.00 94.31 80 ARG A O 1
ATOM 582 N N . GLY A 1 81 ? 11.424 -5.133 -13.016 1.00 92.31 81 GLY A N 1
ATOM 583 C CA . GLY A 1 81 ? 10.090 -5.702 -12.784 1.00 92.31 81 GLY A CA 1
ATOM 584 C C . GLY A 1 81 ? 9.892 -6.295 -11.383 1.00 92.31 81 GLY A C 1
ATOM 585 O O . GLY A 1 81 ? 8.771 -6.661 -11.030 1.00 92.31 81 GLY A O 1
ATOM 586 N N . HIS A 1 82 ? 10.946 -6.354 -10.559 1.00 96.69 82 HIS A N 1
ATOM 587 C CA . HIS A 1 82 ? 10.818 -6.703 -9.153 1.00 96.69 82 HIS A CA 1
ATOM 588 C C . HIS A 1 82 ? 10.600 -5.456 -8.291 1.00 96.69 82 HIS A C 1
ATOM 590 O O . HIS A 1 82 ? 11.247 -4.427 -8.492 1.00 96.69 82 HIS A O 1
ATOM 596 N N . TYR A 1 83 ? 9.692 -5.565 -7.327 1.00 97.62 83 TYR A N 1
ATOM 597 C CA . TYR A 1 83 ? 9.465 -4.594 -6.273 1.00 97.62 83 TYR A CA 1
ATOM 598 C C . TYR A 1 83 ? 9.287 -5.302 -4.930 1.00 97.62 83 TYR A C 1
ATOM 600 O O . TYR A 1 83 ? 8.962 -6.495 -4.896 1.00 97.62 83 TYR A O 1
ATOM 608 N N . ASP A 1 84 ? 9.487 -4.544 -3.863 1.00 97.81 84 ASP A N 1
ATOM 609 C CA . ASP A 1 84 ? 9.210 -4.903 -2.480 1.00 97.81 84 ASP A CA 1
ATOM 610 C C . ASP A 1 84 ? 8.358 -3.807 -1.831 1.00 97.81 84 ASP A C 1
ATOM 612 O O . ASP A 1 84 ? 8.416 -2.643 -2.242 1.00 97.81 84 ASP A O 1
ATOM 616 N N . LEU A 1 85 ? 7.541 -4.194 -0.855 1.00 98.12 85 LEU A N 1
ATOM 617 C CA . LEU A 1 85 ? 6.588 -3.313 -0.189 1.00 98.12 85 LEU A CA 1
ATOM 618 C C . LEU A 1 85 ? 6.766 -3.399 1.321 1.00 98.12 85 LEU A C 1
ATOM 620 O O . LEU A 1 85 ? 6.769 -4.490 1.886 1.00 98.12 85 LEU A O 1
ATOM 624 N N . ALA A 1 86 ? 6.806 -2.246 1.977 1.00 98.25 86 ALA A N 1
ATOM 625 C CA . ALA A 1 86 ? 6.652 -2.158 3.420 1.00 98.25 86 ALA A CA 1
ATOM 626 C C . ALA A 1 86 ? 5.532 -1.180 3.777 1.00 98.25 86 ALA A C 1
ATOM 628 O O . ALA A 1 86 ? 5.248 -0.225 3.054 1.00 98.25 86 ALA A O 1
ATOM 629 N N . GLY A 1 87 ? 4.870 -1.465 4.892 1.00 98.00 87 GLY A N 1
ATOM 630 C CA . GLY A 1 87 ? 3.760 -0.689 5.414 1.00 98.00 87 GLY A CA 1
ATOM 631 C C . GLY A 1 87 ? 4.009 -0.341 6.869 1.00 98.00 87 GLY A C 1
ATOM 632 O O . GLY A 1 87 ? 4.636 -1.105 7.604 1.00 98.00 87 GLY A O 1
ATOM 633 N N . PHE A 1 88 ? 3.513 0.813 7.286 1.00 98.19 88 PHE A N 1
ATOM 634 C CA . PHE A 1 88 ? 3.628 1.282 8.654 1.00 98.19 88 PHE A CA 1
ATOM 635 C C . PHE A 1 88 ? 2.283 1.824 9.121 1.00 98.19 88 PHE A C 1
ATOM 637 O O . PHE A 1 88 ? 1.674 2.656 8.452 1.00 98.19 88 PHE A O 1
ATOM 644 N N . THR A 1 89 ? 1.797 1.315 10.253 1.00 98.31 89 THR A N 1
ATOM 645 C CA . THR A 1 89 ? 0.496 1.689 10.816 1.00 98.31 89 THR A CA 1
ATOM 646 C C . THR A 1 89 ? 0.688 2.361 12.160 1.00 98.31 89 THR A C 1
ATOM 648 O O . THR A 1 89 ? 1.183 1.747 13.102 1.00 98.31 89 THR A O 1
ATOM 651 N N . GLU A 1 90 ? 0.230 3.602 12.250 1.00 97.00 90 GLU A N 1
ATOM 652 C CA . GLU A 1 90 ? 0.202 4.353 13.498 1.00 97.00 90 GLU A CA 1
ATOM 653 C C . GLU A 1 90 ? -1.161 4.228 14.152 1.00 97.00 90 GLU A C 1
ATOM 655 O O . GLU A 1 90 ? -2.207 4.319 13.494 1.00 97.00 90 GLU A O 1
ATOM 660 N N . THR A 1 91 ? -1.152 4.002 15.463 1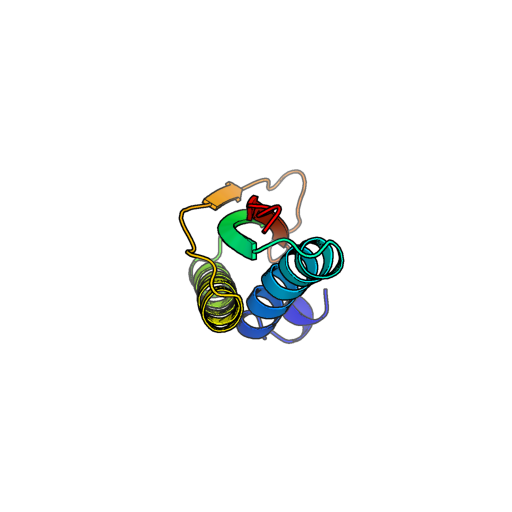.00 96.69 91 THR A N 1
ATOM 661 C CA . THR A 1 91 ? -2.368 3.701 16.218 1.00 96.69 91 THR A CA 1
ATOM 662 C C . THR A 1 91 ? -2.452 4.455 17.525 1.00 96.69 91 THR A C 1
ATOM 664 O O . THR A 1 91 ? -1.464 4.943 18.065 1.00 96.69 91 THR A O 1
ATOM 667 N N . PHE A 1 92 ? -3.670 4.526 18.049 1.00 93.88 92 PHE A N 1
ATOM 668 C CA . PHE A 1 92 ? -3.944 5.054 19.372 1.00 93.88 92 PHE A CA 1
ATOM 669 C C . PHE A 1 92 ? -4.637 3.998 20.226 1.00 93.88 92 PHE A C 1
ATOM 671 O O . PHE A 1 92 ? -5.599 3.363 19.789 1.00 93.88 92 PHE A O 1
ATOM 678 N N . PHE A 1 93 ? -4.166 3.838 21.460 1.00 89.88 93 PHE A N 1
ATOM 679 C CA . PHE A 1 93 ? -4.823 3.032 22.480 1.00 89.88 93 PHE A CA 1
ATOM 680 C C . PHE A 1 93 ? -5.598 3.952 23.427 1.00 89.88 93 PHE A C 1
ATOM 682 O O . PHE A 1 93 ? -5.018 4.856 24.030 1.00 89.88 93 PHE A O 1
ATOM 689 N N . SER A 1 94 ? -6.907 3.734 23.556 1.00 78.00 94 SER A N 1
ATOM 690 C CA . SER A 1 94 ? -7.745 4.457 24.516 1.00 78.00 94 SER A CA 1
ATOM 691 C C . SER A 1 94 ? -8.025 3.554 25.711 1.00 78.00 94 SER A C 1
ATOM 693 O O . SER A 1 94 ? -8.518 2.448 25.538 1.00 78.00 94 SER A O 1
ATOM 695 N N . SER A 1 95 ? -7.715 4.020 26.919 1.00 66.94 95 SER A N 1
ATOM 696 C CA . SER A 1 95 ? -7.911 3.281 28.172 1.00 66.94 95 SER A CA 1
ATOM 697 C C . SER A 1 95 ? -9.318 3.441 28.771 1.00 66.94 95 SER A C 1
ATOM 699 O O . SER A 1 95 ? -9.443 3.466 29.996 1.00 66.94 95 SER A O 1
ATOM 701 N N . LEU A 1 96 ? -10.342 3.661 27.941 1.00 57.50 96 LEU A N 1
ATOM 702 C CA . LEU A 1 96 ? -11.726 3.857 28.391 1.00 57.50 96 LEU A CA 1
ATOM 703 C C . LEU A 1 96 ? -12.502 2.540 28.405 1.00 57.50 96 LEU A C 1
ATOM 705 O O . LEU A 1 96 ? -12.468 1.836 27.373 1.00 57.50 96 LEU A O 1
#

Nearest PDB structures (foldseek):
  1cli-assembly2_C  TM=9.878E-01  e=1.838E-10  Escherichia coli
  5vk4-assembly1_B  TM=9.814E-01  e=2.565E-10  Neisseria gonorrhoeae
  5vk4-assembly1_A  TM=9.793E-01  e=4.674E-10  Neisseria gonorrhoeae
  2v9y-assembly1_A  TM=9.621E-01  e=6.102E-10  Homo sapiens
  5avm-assembly4_G  TM=9.597E-01  e=3.945E-09  Thermus thermophilus HB8

pLDDT: mean 96.03, std 5.83, range [57.5, 98.69]

Secondary structure (DSSP, 8-state):
-HHHHHT--HHHHHHHHHHHHHHHHTTT-EEEEEEEEEEESS--HHHHHHHHHHHHHHHHHHT-EEEEEEEEE-TTTS-TT-EEEEEEEEEE----

Sequence (96 aa):
MIAQATGQHQHIGVDLVAMCVNDVLAQGTKPLFFLDYFATGALDPSVALEVLRGISHGCKPAGASLVGGETAEMPGMYSRGHYDLAGFTETFFSSL